Protein AF-A0A5B0QM26-F1 (afdb_monomer_lite)

Sequence (114 aa):
MVMLDEIPVKPKANRLPEDLVNMDATDLSKHIISWSIQLYHDQPKPLQVEAVTSLVEGKHTFVRAGTGFGKTRIAEMFIGLFDKKVVVLVLVPLDSLGDDQVRTYTAADWQDHR

Secondary structure (DSSP, 8-state):
-----------------HHHHTS-HHHHHHHHHHHHHHHHSSPPPHHHHHHHHHHHTT--------TTS-HHHHHHHHHHT-SS--------S-HHHHHHHHHHHHHHHSSS--

Structure (mmCIF, N/CA/C/O backbone):
data_AF-A0A5B0QM26-F1
#
_entry.id   AF-A0A5B0QM26-F1
#
loop_
_atom_site.group_PDB
_atom_site.id
_atom_site.type_symbol
_atom_site.label_atom_id
_atom_site.label_alt_id
_atom_site.label_comp_id
_atom_site.label_asym_id
_atom_site.label_entity_id
_atom_site.label_seq_id
_atom_site.pdbx_PDB_ins_code
_atom_site.Cartn_x
_atom_site.Cartn_y
_atom_site.Cartn_z
_atom_site.occupancy
_atom_site.B_iso_or_equiv
_atom_site.auth_seq_id
_atom_site.auth_comp_id
_atom_site.auth_asym_id
_atom_site.auth_atom_id
_atom_site.pdbx_PDB_model_num
ATOM 1 N N . MET A 1 1 ? -27.16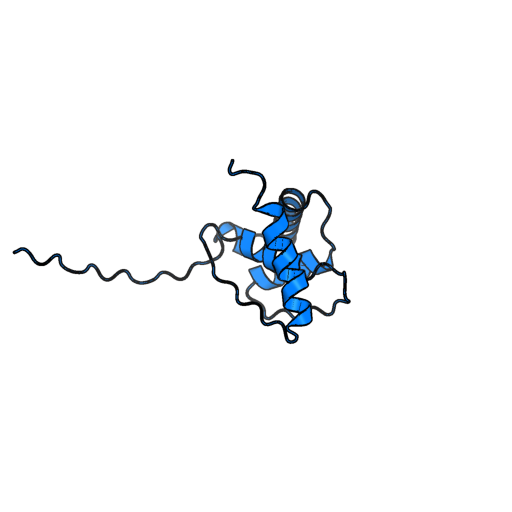8 -43.424 13.471 1.00 42.06 1 MET A N 1
ATOM 2 C CA . MET A 1 1 ? -26.638 -42.497 12.453 1.00 42.06 1 MET A CA 1
ATOM 3 C C . MET A 1 1 ? -27.037 -41.105 12.899 1.00 42.06 1 MET A C 1
ATOM 5 O O . MET A 1 1 ? -28.219 -40.799 12.873 1.00 42.06 1 MET A O 1
ATOM 9 N N . VAL A 1 2 ? -26.103 -40.359 13.486 1.00 42.91 2 VAL A N 1
ATOM 10 C CA . VAL A 1 2 ? -26.376 -39.022 14.029 1.00 42.91 2 VAL A CA 1
ATOM 11 C C . VAL A 1 2 ? -26.079 -38.032 12.912 1.00 42.91 2 VAL A C 1
ATOM 13 O O . VAL A 1 2 ? -24.966 -38.028 12.390 1.00 42.91 2 VAL A O 1
ATOM 16 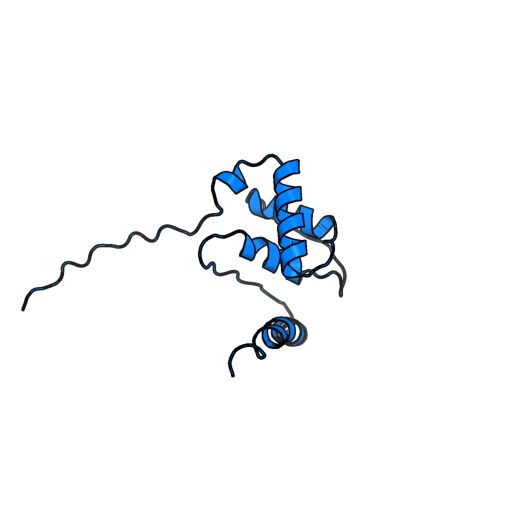N N . MET A 1 3 ? -27.089 -37.267 12.506 1.00 48.28 3 MET A N 1
ATOM 17 C CA . MET A 1 3 ? -26.907 -36.142 11.595 1.00 48.28 3 MET A CA 1
ATOM 18 C C . MET A 1 3 ? -26.152 -35.061 12.371 1.00 48.28 3 MET A C 1
ATOM 20 O O . MET A 1 3 ? -26.617 -34.628 13.422 1.00 48.28 3 MET A O 1
ATOM 24 N N . LEU A 1 4 ? -24.962 -34.686 11.904 1.00 54.81 4 LEU A N 1
ATOM 25 C CA . LEU A 1 4 ? -24.294 -33.486 12.393 1.00 54.81 4 LEU A CA 1
ATOM 26 C C . LEU A 1 4 ? -25.080 -32.299 11.839 1.00 54.81 4 LEU A C 1
ATOM 28 O O . LEU A 1 4 ? -25.134 -32.123 10.624 1.00 54.81 4 LEU A O 1
ATOM 32 N N . ASP A 1 5 ? -25.714 -31.532 12.721 1.00 58.66 5 ASP A N 1
ATOM 33 C CA . ASP A 1 5 ? -26.351 -30.275 12.347 1.00 58.66 5 ASP A CA 1
ATOM 34 C C . ASP A 1 5 ? -25.299 -29.362 11.701 1.00 58.66 5 ASP A C 1
ATOM 36 O O . ASP A 1 5 ? -24.280 -29.026 12.314 1.00 58.66 5 ASP A O 1
ATOM 40 N N . GLU A 1 6 ? -25.522 -28.986 10.441 1.00 59.28 6 GLU A N 1
ATOM 41 C CA . GLU A 1 6 ? -24.648 -28.051 9.743 1.00 59.28 6 GLU A CA 1
ATOM 42 C C . GLU A 1 6 ? -24.754 -26.678 10.407 1.00 59.28 6 GLU A C 1
ATOM 44 O O . GLU A 1 6 ? -25.756 -25.975 10.281 1.00 59.28 6 GLU A O 1
ATOM 49 N N . ILE A 1 7 ? -23.708 -26.286 11.133 1.00 61.84 7 ILE A N 1
ATOM 50 C CA . ILE A 1 7 ? -23.583 -24.934 11.670 1.00 61.84 7 ILE A CA 1
ATOM 51 C C . ILE A 1 7 ? -23.402 -23.997 10.468 1.00 61.84 7 ILE A C 1
ATOM 53 O O . ILE A 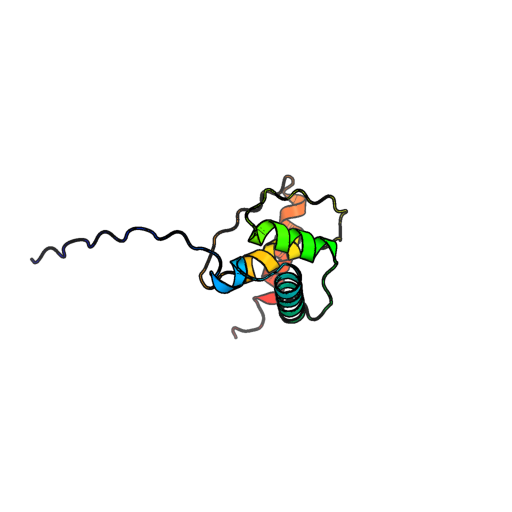1 7 ? -22.377 -24.090 9.786 1.00 61.84 7 ILE A O 1
ATOM 57 N N . PRO A 1 8 ? -24.339 -23.073 10.185 1.00 55.91 8 PRO A N 1
ATOM 58 C CA . PRO A 1 8 ? -24.188 -22.161 9.064 1.00 55.91 8 PRO A CA 1
ATOM 59 C C . PRO A 1 8 ? -23.030 -21.202 9.358 1.00 55.91 8 PRO A C 1
ATOM 61 O O . PRO A 1 8 ? -23.152 -20.259 10.145 1.00 55.91 8 PRO A O 1
ATOM 64 N N . VAL A 1 9 ? -21.885 -21.434 8.715 1.00 61.00 9 VAL A N 1
ATOM 65 C CA . VAL A 1 9 ? -20.753 -20.508 8.747 1.00 61.00 9 VAL A CA 1
ATOM 66 C C . VAL A 1 9 ? -21.149 -19.293 7.919 1.00 61.00 9 VAL A C 1
ATOM 68 O O . VAL A 1 9 ? -21.084 -19.318 6.694 1.00 61.00 9 VAL A O 1
ATOM 71 N N . LYS A 1 10 ? -21.585 -18.209 8.571 1.00 56.47 10 LYS A N 1
ATOM 72 C CA . LYS A 1 10 ? -21.755 -16.921 7.887 1.00 56.47 10 LYS A CA 1
ATOM 73 C C . LYS A 1 10 ? -20.377 -16.477 7.380 1.00 56.47 10 LYS A C 1
ATOM 75 O O . LYS A 1 10 ? -19.509 -16.212 8.217 1.00 56.47 10 LYS A O 1
ATOM 80 N N . PRO A 1 11 ? -20.141 -16.382 6.060 1.00 56.97 11 PRO A N 1
ATOM 81 C CA . PRO A 1 11 ? -18.848 -15.954 5.554 1.00 56.97 11 PRO A CA 1
ATOM 82 C C . PRO A 1 11 ? -18.627 -14.495 5.964 1.00 56.97 11 PRO A C 1
ATOM 84 O O . PRO A 1 11 ? -19.291 -13.580 5.477 1.00 56.97 11 PRO A O 1
ATOM 87 N N . LYS A 1 12 ? -17.711 -14.267 6.907 1.00 62.12 12 LYS A N 1
ATOM 88 C CA . LYS A 1 12 ? -17.242 -12.922 7.238 1.00 62.12 12 LYS A CA 1
ATOM 89 C C . LYS A 1 12 ? -16.249 -12.529 6.150 1.00 62.12 12 LYS A C 1
ATOM 91 O O . LYS A 1 12 ? -15.180 -13.129 6.065 1.00 62.12 12 LYS A O 1
ATOM 96 N N . ALA A 1 13 ? -16.618 -11.559 5.312 1.00 68.75 13 ALA A N 1
ATOM 97 C CA . ALA A 1 13 ? -15.709 -11.000 4.317 1.00 68.75 13 ALA A CA 1
ATOM 98 C C . ALA A 1 13 ? -14.404 -10.582 5.004 1.00 68.75 13 ALA A C 1
ATOM 100 O O . ALA A 1 13 ? -14.443 -9.957 6.072 1.00 68.75 13 ALA A O 1
ATOM 101 N N . ASN A 1 14 ? -13.266 -10.961 4.421 1.00 79.12 14 ASN A N 1
ATOM 102 C CA . ASN A 1 14 ? -11.991 -10.517 4.953 1.00 79.12 14 ASN A CA 1
ATOM 103 C C . ASN A 1 14 ? -11.895 -8.995 4.804 1.00 79.12 14 ASN A C 1
ATOM 105 O O . ASN A 1 14 ? -12.328 -8.438 3.795 1.00 79.12 14 ASN A O 1
ATOM 109 N N . ARG A 1 15 ? -11.383 -8.330 5.833 1.00 86.44 15 ARG A N 1
ATOM 110 C CA . ARG A 1 15 ? -11.241 -6.874 5.888 1.00 86.44 15 ARG A CA 1
ATOM 111 C C . ARG A 1 15 ? -9.813 -6.553 6.285 1.00 86.44 15 ARG A C 1
ATOM 113 O O . ARG A 1 15 ? -9.159 -7.382 6.914 1.00 86.44 15 ARG A O 1
ATOM 120 N N . LEU A 1 16 ? -9.362 -5.362 5.913 1.00 91.44 16 LEU A N 1
ATOM 121 C CA . LEU A 1 16 ? -8.124 -4.824 6.457 1.00 91.44 16 LEU A CA 1
ATOM 122 C C . LEU A 1 16 ? -8.245 -4.701 7.987 1.00 91.44 16 LEU A C 1
ATOM 124 O O . LEU A 1 16 ? -9.365 -4.501 8.481 1.00 91.44 16 LEU A O 1
ATOM 128 N N . PRO A 1 17 ? -7.132 -4.831 8.728 1.00 91.12 17 PRO A N 1
ATOM 129 C CA . PRO A 1 17 ? -7.120 -4.622 10.171 1.00 91.12 17 PRO A CA 1
ATOM 130 C C . PRO A 1 17 ? -7.704 -3.250 10.529 1.00 91.12 17 PRO A C 1
ATOM 132 O O . PRO A 1 17 ? -7.383 -2.253 9.884 1.00 91.12 17 PRO A O 1
ATOM 135 N N . GLU A 1 18 ? -8.560 -3.184 11.552 1.00 89.88 18 GLU A N 1
ATOM 136 C CA . GLU A 1 18 ? -9.201 -1.922 11.960 1.00 89.88 18 GLU A CA 1
ATOM 137 C C . GLU A 1 18 ? -8.158 -0.870 12.355 1.00 89.88 18 GLU A C 1
ATOM 139 O O . GLU A 1 18 ? -8.282 0.292 11.973 1.00 89.88 18 GLU A O 1
ATOM 144 N N . ASP A 1 19 ? -7.086 -1.294 13.026 1.00 90.94 19 ASP A N 1
ATOM 145 C CA . ASP A 1 19 ? -5.979 -0.421 13.419 1.00 90.94 19 ASP A CA 1
ATOM 146 C C . ASP A 1 19 ? -5.303 0.225 12.207 1.00 90.94 19 ASP A C 1
ATOM 148 O O . ASP A 1 19 ? -4.951 1.395 12.271 1.00 90.94 19 ASP A O 1
ATOM 152 N N . LEU A 1 20 ? -5.177 -0.500 11.088 1.00 91.69 20 LEU A N 1
ATOM 153 C CA . LEU A 1 20 ? -4.587 0.005 9.846 1.00 91.69 20 LEU A CA 1
ATOM 154 C C . LEU A 1 20 ? -5.497 1.041 9.172 1.00 91.69 20 LEU A C 1
ATOM 156 O O . LEU A 1 20 ? -5.026 2.080 8.718 1.00 91.69 20 LEU A O 1
ATOM 160 N N . VAL A 1 21 ? -6.804 0.769 9.113 1.00 90.88 21 VAL A N 1
ATOM 161 C CA . VAL A 1 21 ? -7.789 1.665 8.479 1.00 90.88 21 VAL A CA 1
ATOM 162 C C . VAL A 1 21 ? -7.956 2.969 9.266 1.00 90.88 21 VAL A C 1
ATOM 164 O O . VAL A 1 21 ? -8.264 4.004 8.681 1.00 90.88 21 VAL A O 1
ATOM 167 N N . ASN A 1 22 ? -7.738 2.930 10.582 1.00 92.50 22 ASN A N 1
ATOM 168 C CA . ASN A 1 22 ? -7.875 4.083 11.470 1.00 92.50 22 ASN A CA 1
ATOM 169 C C . ASN A 1 22 ? -6.579 4.902 11.642 1.00 92.50 22 ASN A C 1
ATOM 171 O O . ASN A 1 22 ? -6.601 5.907 12.355 1.00 92.50 22 ASN A O 1
ATOM 175 N N . MET A 1 23 ? -5.462 4.499 11.021 1.00 93.88 23 MET A N 1
ATOM 176 C CA . MET A 1 23 ? -4.226 5.293 11.023 1.00 93.88 23 MET A CA 1
ATOM 177 C C . MET A 1 23 ? -4.432 6.623 10.297 1.00 93.88 23 MET A C 1
ATOM 179 O O . MET A 1 23 ? -5.139 6.699 9.290 1.00 93.88 23 MET A O 1
ATOM 183 N N . ASP A 1 24 ? -3.757 7.676 10.758 1.00 94.62 24 ASP A N 1
ATOM 184 C CA . ASP A 1 24 ? -3.648 8.884 9.951 1.00 94.62 24 ASP A CA 1
ATOM 185 C C . ASP A 1 24 ? -2.780 8.623 8.709 1.00 94.62 24 ASP A C 1
ATOM 187 O O . ASP A 1 24 ? -1.966 7.697 8.657 1.00 94.62 24 ASP A O 1
ATOM 191 N N . ALA A 1 25 ? -2.933 9.472 7.693 1.00 90.50 25 ALA A N 1
ATOM 192 C CA . ALA A 1 25 ? -2.267 9.292 6.406 1.00 90.50 25 ALA A CA 1
ATOM 193 C C . ALA A 1 25 ? -0.732 9.202 6.513 1.00 90.50 25 ALA A C 1
ATOM 195 O O . ALA A 1 25 ? -0.098 8.515 5.704 1.00 90.50 25 ALA A O 1
ATOM 196 N N . THR A 1 26 ? -0.124 9.875 7.495 1.00 94.62 26 THR A N 1
ATOM 197 C CA . THR A 1 26 ? 1.329 9.876 7.696 1.00 94.62 26 THR A CA 1
ATOM 198 C C . THR A 1 26 ? 1.794 8.528 8.218 1.00 94.62 26 THR A C 1
ATOM 200 O O . THR A 1 26 ? 2.729 7.943 7.667 1.00 94.62 26 THR A O 1
ATOM 203 N N . ASP A 1 27 ? 1.144 8.024 9.263 1.00 96.19 27 ASP A N 1
ATOM 204 C CA . ASP A 1 27 ? 1.519 6.760 9.887 1.00 96.19 27 ASP A CA 1
ATOM 205 C C . ASP A 1 27 ? 1.160 5.563 9.004 1.00 96.19 27 ASP A C 1
ATOM 207 O O . ASP A 1 27 ? 1.979 4.652 8.861 1.00 96.19 27 ASP A O 1
ATOM 211 N N . LEU A 1 28 ? 0.039 5.629 8.280 1.00 95.81 28 LEU A N 1
ATOM 212 C CA . LEU A 1 28 ? -0.303 4.648 7.252 1.00 95.81 28 LEU A CA 1
ATOM 213 C C . LEU A 1 28 ? 0.767 4.591 6.151 1.00 95.81 28 LEU A C 1
ATOM 215 O O . LEU A 1 28 ? 1.243 3.513 5.793 1.00 95.81 28 LEU A O 1
ATOM 219 N N . SER A 1 29 ? 1.212 5.747 5.651 1.00 96.12 29 SER A N 1
ATOM 220 C CA . SER A 1 29 ? 2.260 5.799 4.623 1.00 96.12 29 SER A CA 1
ATOM 221 C C . SER A 1 29 ? 3.583 5.219 5.130 1.00 96.12 29 SER A C 1
ATOM 223 O O . SER A 1 29 ? 4.232 4.459 4.411 1.00 96.12 29 SER A O 1
ATOM 225 N N . LYS A 1 30 ? 3.981 5.516 6.376 1.00 96.81 30 LYS A N 1
ATOM 226 C CA . LYS A 1 30 ? 5.178 4.916 6.995 1.00 96.81 30 LYS A CA 1
ATOM 227 C C . LYS A 1 30 ? 5.049 3.402 7.123 1.00 96.81 30 LYS A C 1
ATOM 229 O O . LYS A 1 30 ? 6.014 2.695 6.840 1.00 96.81 30 LYS A O 1
ATOM 234 N N . HIS A 1 31 ? 3.879 2.912 7.530 1.00 96.06 31 HIS A N 1
ATOM 235 C CA . HIS A 1 31 ? 3.614 1.483 7.654 1.00 96.06 31 HIS A CA 1
ATOM 236 C C . HIS A 1 31 ? 3.757 0.778 6.298 1.00 96.06 31 HIS A C 1
ATOM 238 O O . HIS A 1 31 ? 4.515 -0.185 6.184 1.00 96.06 31 HIS A O 1
ATOM 244 N N . ILE A 1 32 ? 3.131 1.319 5.247 1.00 96.44 32 ILE A N 1
ATOM 245 C CA . ILE A 1 32 ? 3.237 0.803 3.873 1.00 96.44 32 ILE A CA 1
ATOM 246 C C . ILE A 1 32 ? 4.691 0.823 3.380 1.00 96.44 32 ILE A C 1
ATOM 248 O O . ILE A 1 32 ? 5.154 -0.154 2.793 1.00 96.44 32 ILE A O 1
ATOM 252 N N . ILE A 1 33 ? 5.434 1.908 3.632 1.00 97.19 33 ILE A N 1
ATOM 253 C CA . ILE A 1 33 ? 6.853 2.008 3.260 1.00 97.19 33 ILE A CA 1
ATOM 254 C C . ILE A 1 33 ? 7.677 0.936 3.973 1.00 97.19 33 ILE A C 1
ATOM 256 O O . ILE A 1 33 ? 8.447 0.230 3.324 1.00 97.19 33 ILE A O 1
ATOM 260 N N . SER A 1 34 ? 7.505 0.787 5.290 1.00 95.69 34 SER A N 1
ATOM 261 C CA . SER A 1 34 ? 8.230 -0.221 6.066 1.00 95.69 34 SER A CA 1
ATOM 262 C C . SER A 1 34 ? 7.937 -1.628 5.555 1.00 95.69 34 SER A C 1
ATOM 264 O O . SER A 1 34 ? 8.857 -2.433 5.431 1.00 95.69 34 SER A O 1
ATOM 266 N N . TRP A 1 35 ? 6.677 -1.913 5.232 1.00 92.12 35 TRP A N 1
ATOM 267 C CA . TRP A 1 35 ? 6.266 -3.191 4.666 1.00 92.12 35 TRP A CA 1
ATOM 268 C C . TRP A 1 35 ? 6.897 -3.436 3.289 1.00 92.12 35 TRP A C 1
ATOM 270 O O . TRP A 1 35 ? 7.483 -4.488 3.045 1.00 92.12 35 TRP A O 1
ATOM 280 N N . SER A 1 36 ? 6.882 -2.433 2.406 1.00 94.56 36 SER A N 1
ATOM 281 C CA . SER A 1 36 ? 7.538 -2.517 1.096 1.00 94.56 36 SER A CA 1
ATOM 282 C C . SER A 1 36 ? 9.034 -2.809 1.206 1.00 94.56 36 SER A C 1
ATOM 284 O O . SER A 1 36 ? 9.559 -3.618 0.444 1.00 94.56 36 SER A O 1
ATOM 286 N N . ILE A 1 37 ? 9.732 -2.151 2.135 1.00 96.00 37 ILE A N 1
ATOM 287 C CA . ILE A 1 37 ? 11.170 -2.358 2.344 1.00 96.00 37 ILE A CA 1
ATOM 288 C C . ILE A 1 37 ? 11.441 -3.784 2.833 1.00 96.00 37 ILE A C 1
ATOM 290 O O . ILE A 1 37 ? 12.433 -4.387 2.432 1.00 96.00 37 ILE A O 1
ATOM 294 N N . GLN A 1 38 ? 10.568 -4.346 3.671 1.00 92.44 38 GLN A N 1
ATOM 295 C CA . GLN A 1 38 ? 10.697 -5.738 4.108 1.00 92.44 38 GLN A CA 1
ATOM 296 C C . GLN A 1 38 ? 10.529 -6.719 2.942 1.00 92.44 38 GLN A C 1
ATOM 298 O O . GLN A 1 38 ? 11.283 -7.684 2.866 1.00 92.44 38 GLN A O 1
ATOM 303 N N . LEU A 1 39 ? 9.592 -6.451 2.026 1.00 87.88 39 LEU A N 1
ATOM 304 C CA . LEU A 1 39 ? 9.313 -7.321 0.880 1.00 87.88 39 LEU A CA 1
ATOM 305 C C . LEU A 1 39 ? 10.369 -7.250 -0.231 1.00 87.88 39 LEU A C 1
ATOM 307 O O . LEU A 1 39 ? 10.710 -8.276 -0.810 1.00 87.88 39 LEU A O 1
ATOM 311 N N . TYR A 1 40 ? 10.861 -6.054 -0.567 1.00 90.81 40 TYR A N 1
ATOM 312 C CA . TYR A 1 40 ? 11.711 -5.851 -1.753 1.00 90.81 40 TYR A CA 1
ATOM 313 C C . TYR A 1 40 ? 13.133 -5.390 -1.443 1.00 90.81 40 TYR A C 1
ATOM 315 O O . TYR A 1 40 ? 13.942 -5.264 -2.362 1.00 90.81 40 TYR A O 1
ATOM 323 N N . HIS A 1 41 ? 13.444 -5.120 -0.172 1.00 92.69 41 HIS A N 1
ATOM 324 C CA . HIS A 1 41 ? 14.744 -4.618 0.282 1.00 92.69 41 HIS A CA 1
ATOM 325 C C . HIS A 1 41 ? 15.184 -3.301 -0.386 1.00 92.69 41 HIS A C 1
ATOM 327 O O . HIS A 1 41 ? 16.367 -2.957 -0.385 1.00 92.69 41 HIS A O 1
ATOM 333 N N . ASP A 1 42 ? 14.235 -2.536 -0.931 1.00 94.00 42 ASP A N 1
ATOM 334 C CA . ASP A 1 42 ? 14.445 -1.229 -1.545 1.00 94.00 42 ASP A CA 1
ATOM 335 C C . ASP A 1 42 ? 13.334 -0.236 -1.161 1.00 94.00 42 ASP A C 1
ATOM 337 O O . ASP A 1 42 ? 12.336 -0.578 -0.523 1.00 94.00 42 ASP A O 1
ATOM 341 N N . GLN A 1 43 ? 13.539 1.038 -1.506 1.00 96.12 43 GLN A N 1
ATOM 342 C CA . GLN A 1 43 ? 12.562 2.091 -1.236 1.00 96.12 43 GLN A CA 1
ATOM 343 C C . GLN A 1 43 ? 11.437 2.065 -2.282 1.00 96.12 43 GLN A C 1
ATOM 345 O O . GLN A 1 43 ? 11.730 2.093 -3.485 1.00 96.12 43 GLN A O 1
ATOM 350 N N . PRO A 1 44 ? 10.156 2.084 -1.869 1.00 96.75 44 PRO A N 1
ATOM 351 C CA . PRO A 1 44 ? 9.056 2.219 -2.810 1.00 96.75 44 PRO A CA 1
ATOM 352 C C . PRO A 1 44 ? 9.047 3.605 -3.449 1.00 96.75 44 PRO A C 1
ATOM 354 O O . PRO A 1 44 ? 9.492 4.605 -2.881 1.00 96.75 44 PRO A O 1
ATOM 357 N N . LYS A 1 45 ? 8.458 3.690 -4.640 1.00 97.31 45 LYS A N 1
ATOM 358 C CA . LYS A 1 45 ? 8.209 4.978 -5.288 1.00 97.31 45 LYS A CA 1
ATOM 359 C C . LYS A 1 45 ? 7.033 5.679 -4.597 1.00 97.31 45 LYS A C 1
ATOM 361 O O . LYS A 1 45 ? 6.045 5.007 -4.297 1.00 97.31 45 LYS A O 1
ATOM 366 N N . PRO A 1 46 ? 7.051 7.018 -4.457 1.00 97.00 46 PRO A N 1
ATOM 367 C CA . PRO A 1 46 ? 5.974 7.758 -3.790 1.00 97.00 46 PRO A CA 1
ATOM 368 C C . PRO A 1 46 ? 4.574 7.451 -4.336 1.00 97.00 46 PRO A C 1
ATOM 370 O O . PRO A 1 46 ? 3.663 7.174 -3.566 1.00 97.00 46 PRO A O 1
ATOM 373 N N . LEU A 1 47 ? 4.420 7.384 -5.663 1.00 97.25 47 LEU A N 1
ATOM 374 C CA . LEU A 1 47 ? 3.133 7.078 -6.301 1.00 97.25 47 LEU A CA 1
ATOM 375 C C . LEU A 1 47 ? 2.648 5.640 -6.028 1.00 97.25 47 LEU A C 1
ATOM 377 O O . LEU A 1 47 ? 1.449 5.384 -6.071 1.00 97.25 47 LEU A O 1
ATOM 381 N N . GLN A 1 48 ? 3.547 4.689 -5.745 1.00 97.31 48 GLN A N 1
ATOM 382 C CA . GLN A 1 48 ? 3.115 3.353 -5.327 1.00 97.31 48 GLN A CA 1
ATOM 383 C C . GLN A 1 48 ? 2.529 3.395 -3.910 1.00 97.31 48 GLN A C 1
ATOM 385 O O . GLN A 1 48 ? 1.492 2.784 -3.679 1.00 97.31 48 GLN A O 1
ATOM 390 N N . VAL A 1 49 ? 3.155 4.145 -2.995 1.00 97.62 49 VAL A N 1
ATOM 391 C CA . VAL A 1 49 ? 2.657 4.339 -1.622 1.00 97.62 49 VAL A CA 1
ATOM 392 C C . VAL A 1 49 ? 1.312 5.061 -1.646 1.00 97.62 49 VAL A C 1
ATOM 394 O O . VAL A 1 49 ? 0.358 4.575 -1.057 1.00 97.62 49 VAL A O 1
ATOM 397 N N . GLU A 1 50 ? 1.202 6.156 -2.404 1.00 97.25 50 GLU A N 1
ATOM 398 C CA . GLU A 1 50 ? -0.045 6.914 -2.568 1.00 97.25 50 GLU A CA 1
ATOM 399 C C . GLU A 1 50 ? -1.190 6.034 -3.090 1.00 97.25 50 GLU A C 1
ATOM 401 O O . GLU A 1 50 ? -2.308 6.084 -2.573 1.00 97.25 50 GLU A O 1
ATOM 406 N N . ALA A 1 51 ? -0.905 5.180 -4.078 1.00 97.12 51 ALA A N 1
ATOM 407 C CA . ALA A 1 51 ? -1.892 4.252 -4.610 1.00 97.12 51 ALA A CA 1
ATOM 408 C C . ALA A 1 51 ? -2.368 3.247 -3.550 1.00 97.12 51 ALA A C 1
ATOM 410 O O . ALA A 1 51 ? -3.570 3.032 -3.424 1.00 97.12 51 ALA A O 1
ATOM 411 N N . VAL A 1 52 ? -1.455 2.657 -2.770 1.00 96.25 52 VAL A N 1
ATOM 412 C CA . VAL A 1 52 ? -1.817 1.711 -1.699 1.00 96.25 52 VAL A CA 1
ATOM 413 C C . VAL A 1 52 ? -2.599 2.413 -0.588 1.00 96.25 52 VAL A C 1
ATOM 415 O O . VAL A 1 52 ? -3.627 1.891 -0.168 1.00 96.25 52 VAL A O 1
ATOM 418 N N . THR A 1 53 ? -2.186 3.611 -0.165 1.00 96.69 53 THR A N 1
ATOM 419 C CA . THR A 1 53 ? -2.919 4.425 0.819 1.00 96.69 53 THR A CA 1
ATOM 420 C C . THR A 1 53 ? -4.356 4.670 0.358 1.00 96.69 53 THR A C 1
ATOM 422 O O . THR A 1 53 ? -5.298 4.396 1.096 1.00 96.69 53 THR A O 1
ATOM 425 N N . SER A 1 54 ? -4.545 5.080 -0.901 1.00 95.81 54 SER A N 1
ATOM 426 C CA . SER A 1 54 ? -5.876 5.284 -1.480 1.00 95.81 54 SER A CA 1
ATOM 427 C C . SER A 1 54 ? -6.728 4.006 -1.493 1.00 95.81 54 SER A C 1
ATOM 429 O O . SER A 1 54 ? -7.946 4.091 -1.328 1.00 95.81 54 SER A O 1
ATOM 431 N N . LEU A 1 55 ? -6.117 2.836 -1.707 1.00 94.94 55 LEU A N 1
ATOM 432 C CA . LEU A 1 55 ? -6.815 1.547 -1.679 1.00 94.94 55 LEU A CA 1
ATOM 433 C C . LEU A 1 55 ? -7.208 1.138 -0.251 1.00 94.94 55 LEU A C 1
ATOM 435 O O . LEU A 1 55 ? -8.305 0.616 -0.057 1.00 94.94 55 LEU A O 1
ATOM 439 N N . VAL A 1 56 ? -6.358 1.405 0.748 1.00 94.56 56 VAL A N 1
ATOM 440 C CA . VAL A 1 56 ? -6.658 1.161 2.174 1.00 94.56 56 VAL A CA 1
ATOM 441 C C . VAL A 1 56 ? -7.852 1.996 2.639 1.00 94.56 56 VAL A C 1
ATOM 443 O O . VAL A 1 56 ? -8.715 1.492 3.352 1.00 94.56 56 VAL A O 1
ATOM 446 N N . GLU A 1 57 ? -7.965 3.233 2.155 1.00 92.38 57 GLU A N 1
ATOM 447 C CA . GLU A 1 57 ? -9.122 4.106 2.392 1.00 92.38 57 GLU A CA 1
ATOM 448 C C . GLU A 1 57 ? -10.397 3.657 1.644 1.00 92.38 57 GLU A C 1
ATOM 450 O O . GLU A 1 57 ? -11.440 4.304 1.744 1.00 92.38 57 GLU A O 1
ATOM 455 N N . GLY A 1 58 ? -10.334 2.576 0.857 1.00 91.31 58 GLY A N 1
ATOM 456 C CA . GLY A 1 58 ? -11.470 2.034 0.111 1.00 91.31 58 GLY A CA 1
ATOM 457 C C . GLY A 1 58 ? -11.870 2.853 -1.119 1.00 91.31 58 GLY A C 1
ATOM 458 O O . GLY A 1 58 ? -12.997 2.720 -1.601 1.00 91.31 58 GLY A O 1
ATOM 459 N N . LYS A 1 59 ? -10.984 3.715 -1.637 1.00 93.75 59 LYS A N 1
ATOM 460 C CA . LY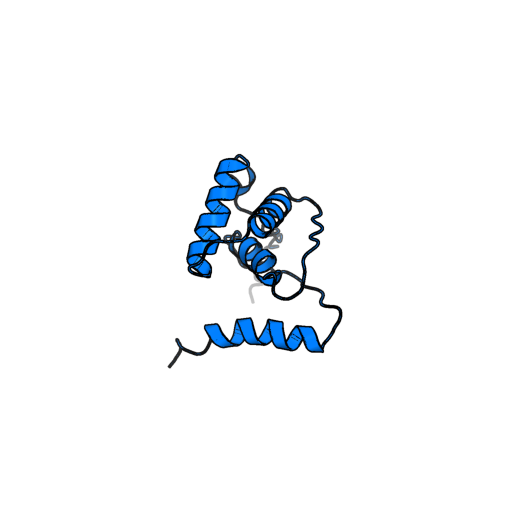S A 1 59 ? -11.264 4.556 -2.810 1.00 93.75 59 LYS A CA 1
ATOM 461 C C . LYS A 1 59 ? -11.043 3.785 -4.113 1.00 93.75 59 LYS A C 1
ATOM 463 O O . LYS A 1 59 ? -10.205 2.891 -4.208 1.00 93.75 59 LYS A O 1
ATOM 468 N N . HIS A 1 60 ? -11.756 4.189 -5.164 1.00 95.19 60 HIS A N 1
ATOM 469 C CA . HIS A 1 60 ? -11.424 3.778 -6.527 1.00 95.19 60 HIS A CA 1
ATOM 470 C C . HIS A 1 60 ? -10.164 4.517 -6.993 1.00 95.19 60 HIS A C 1
ATOM 472 O O . HIS A 1 60 ? -10.179 5.738 -7.152 1.00 95.19 60 HIS A O 1
ATOM 478 N N . THR A 1 61 ? -9.080 3.779 -7.222 1.00 94.19 61 THR A N 1
ATOM 479 C CA . THR A 1 61 ? -7.760 4.349 -7.523 1.00 94.19 61 THR A CA 1
ATOM 480 C C . THR A 1 61 ? -7.380 4.119 -8.983 1.00 94.19 61 THR A C 1
ATOM 482 O O . THR A 1 61 ? -7.309 2.982 -9.446 1.00 94.19 61 THR A O 1
ATOM 485 N N . PHE A 1 62 ? -7.073 5.198 -9.708 1.00 94.25 62 PHE A N 1
ATOM 486 C CA . PHE A 1 62 ? -6.517 5.142 -11.062 1.00 94.25 62 PHE A CA 1
ATOM 487 C C . PHE A 1 62 ? -5.058 5.599 -11.034 1.00 94.25 62 PHE A C 1
ATOM 489 O O . PHE A 1 62 ? -4.768 6.730 -10.654 1.00 94.25 62 PHE A O 1
ATOM 496 N N . VAL A 1 63 ? -4.135 4.739 -11.469 1.00 92.62 63 VAL A N 1
ATOM 497 C CA . VAL A 1 63 ? -2.697 5.045 -11.497 1.00 92.62 63 VAL A CA 1
ATOM 498 C C . VAL A 1 63 ? -2.219 5.152 -12.940 1.00 92.62 63 VAL A C 1
ATOM 500 O O . VAL A 1 63 ? -2.255 4.179 -13.694 1.00 92.62 63 VAL A O 1
ATOM 503 N N . ARG A 1 64 ? -1.710 6.325 -13.328 1.00 94.12 64 ARG A N 1
ATOM 504 C CA . ARG A 1 64 ? -1.045 6.519 -14.623 1.00 94.12 64 ARG A CA 1
ATOM 505 C C . ARG A 1 64 ? 0.458 6.307 -14.467 1.00 94.12 64 ARG A C 1
ATOM 507 O O . ARG A 1 64 ? 1.158 7.173 -13.954 1.00 94.12 64 ARG A O 1
ATOM 514 N N . ALA A 1 65 ? 0.962 5.176 -14.954 1.00 91.75 65 ALA A N 1
ATOM 515 C CA . ALA A 1 65 ? 2.379 4.837 -14.867 1.00 91.75 65 ALA A CA 1
ATOM 516 C C . ALA A 1 65 ? 2.883 4.075 -16.102 1.00 91.75 65 ALA A C 1
ATOM 518 O O . ALA A 1 65 ? 2.187 3.219 -16.653 1.00 91.75 65 ALA A O 1
ATOM 519 N N . GLY A 1 66 ? 4.126 4.359 -16.503 1.00 89.69 66 GLY A N 1
ATOM 520 C CA . GLY A 1 66 ? 4.791 3.708 -17.635 1.00 89.69 66 GLY A CA 1
ATOM 521 C C . GLY A 1 66 ? 5.103 2.220 -17.416 1.00 89.69 66 GLY A C 1
ATOM 522 O O . GLY A 1 66 ? 4.851 1.634 -16.352 1.00 89.69 66 GLY A O 1
ATOM 523 N N . THR A 1 67 ? 5.657 1.579 -18.443 1.00 85.88 67 THR A N 1
ATOM 524 C CA . THR A 1 67 ? 6.279 0.248 -18.332 1.00 85.88 67 THR A CA 1
ATOM 525 C C . THR A 1 67 ? 7.504 0.311 -17.411 1.00 85.88 67 THR A C 1
ATOM 527 O O . THR A 1 67 ? 8.062 1.381 -17.181 1.00 85.88 67 THR A O 1
ATOM 530 N N . GLY A 1 68 ? 7.859 -0.806 -16.766 1.00 86.19 68 GLY A N 1
ATOM 531 C CA . GLY A 1 68 ? 8.970 -0.847 -15.798 1.00 86.19 68 GLY A CA 1
ATOM 532 C C . GLY A 1 68 ? 8.747 -0.052 -14.501 1.00 86.19 68 GLY A C 1
ATOM 533 O O . GLY A 1 68 ? 9.607 -0.033 -13.626 1.00 86.19 68 GLY A O 1
ATOM 534 N N . PHE A 1 69 ? 7.586 0.591 -14.319 1.00 90.62 69 PHE A N 1
ATOM 535 C CA . PHE A 1 69 ? 7.321 1.371 -13.109 1.00 90.62 69 PHE A CA 1
ATOM 536 C C . PHE A 1 69 ? 7.267 0.513 -11.834 1.00 90.62 69 PHE A C 1
ATOM 538 O O . PHE A 1 69 ? 7.549 1.034 -10.758 1.00 90.62 69 PHE A O 1
ATOM 545 N N . GLY A 1 70 ? 6.947 -0.779 -11.953 1.00 90.62 70 GLY A N 1
ATOM 546 C CA . GLY A 1 70 ? 6.686 -1.658 -10.811 1.00 90.62 70 GLY A CA 1
ATOM 547 C C . GLY A 1 70 ? 5.225 -1.611 -10.362 1.00 90.62 70 GLY A C 1
ATOM 548 O O . GLY A 1 70 ? 4.948 -1.611 -9.169 1.00 90.62 70 GLY A O 1
ATOM 549 N N . LYS A 1 71 ? 4.273 -1.537 -11.305 1.00 89.69 71 LYS A N 1
ATOM 550 C CA . LYS A 1 71 ? 2.828 -1.520 -10.998 1.00 89.69 71 LYS A CA 1
ATOM 551 C C . LYS A 1 71 ? 2.387 -2.751 -10.196 1.00 89.69 71 LYS A C 1
ATOM 553 O O . LYS A 1 71 ? 1.562 -2.605 -9.306 1.00 89.69 71 LYS A O 1
ATOM 558 N N . THR A 1 72 ? 2.981 -3.919 -10.457 1.00 88.56 72 THR A N 1
ATOM 559 C CA . THR A 1 72 ? 2.727 -5.158 -9.699 1.00 88.56 72 THR A CA 1
ATOM 560 C C . THR A 1 72 ? 2.947 -4.965 -8.197 1.00 88.56 72 THR A C 1
ATOM 562 O O . THR A 1 72 ? 2.102 -5.382 -7.411 1.00 88.56 72 THR A O 1
ATOM 565 N N . ARG A 1 73 ? 3.983 -4.208 -7.798 1.00 91.94 73 ARG A N 1
ATOM 566 C CA . ARG A 1 73 ? 4.266 -3.943 -6.381 1.00 91.94 73 ARG A CA 1
ATOM 567 C C . ARG A 1 73 ? 3.123 -3.225 -5.660 1.00 91.94 73 ARG A C 1
ATOM 569 O O . ARG A 1 73 ? 2.980 -3.390 -4.460 1.00 91.94 73 ARG A O 1
ATOM 576 N N . ILE A 1 74 ? 2.292 -2.445 -6.363 1.00 93.25 74 ILE A N 1
ATOM 577 C CA . ILE A 1 74 ? 1.115 -1.792 -5.758 1.00 93.25 74 ILE A CA 1
ATOM 578 C C . ILE A 1 74 ? 0.122 -2.854 -5.274 1.00 93.25 74 ILE A C 1
ATOM 580 O O . ILE A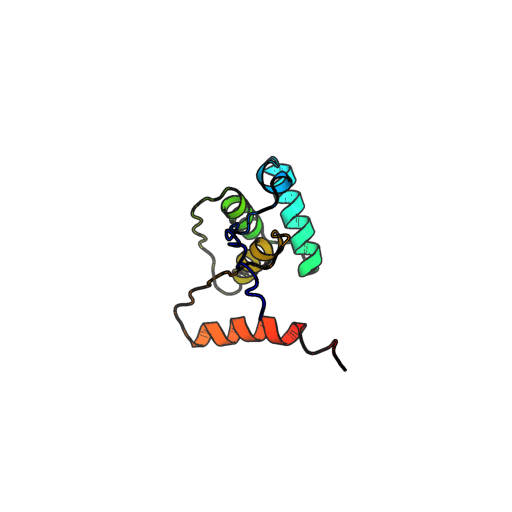 1 74 ? -0.357 -2.781 -4.145 1.00 93.25 74 ILE A O 1
ATOM 584 N N . ALA A 1 75 ? -0.156 -3.856 -6.111 1.00 90.00 75 ALA A N 1
ATOM 585 C CA . ALA A 1 75 ? -1.055 -4.948 -5.754 1.00 90.00 75 ALA A CA 1
ATOM 586 C C . ALA A 1 75 ? -0.460 -5.816 -4.638 1.00 90.00 75 ALA A C 1
ATOM 588 O O . ALA A 1 75 ? -1.148 -6.121 -3.672 1.00 90.00 75 ALA A O 1
ATOM 589 N N . GLU A 1 76 ? 0.821 -6.164 -4.740 1.00 91.44 76 GLU A N 1
ATOM 590 C CA . GLU A 1 76 ? 1.520 -7.005 -3.760 1.00 91.44 76 GLU A CA 1
ATOM 591 C C . GLU A 1 76 ? 1.606 -6.342 -2.380 1.00 91.44 76 GLU A C 1
ATOM 593 O O . GLU A 1 76 ? 1.278 -6.976 -1.377 1.00 91.44 76 GLU A O 1
ATOM 598 N N . MET A 1 77 ? 1.948 -5.048 -2.322 1.00 93.25 77 MET A N 1
ATOM 599 C CA . MET A 1 77 ? 1.911 -4.283 -1.075 1.00 93.25 77 MET A CA 1
ATOM 600 C C . MET A 1 77 ? 0.511 -4.282 -0.468 1.00 93.25 77 MET A C 1
ATOM 602 O O . MET A 1 77 ? 0.383 -4.564 0.715 1.00 93.25 77 MET A O 1
ATOM 606 N N . PHE A 1 78 ? -0.531 -4.015 -1.263 1.00 93.38 78 PHE A N 1
ATOM 607 C CA . PHE A 1 78 ? -1.908 -3.972 -0.770 1.00 93.38 78 PHE A CA 1
ATOM 608 C C . PHE A 1 78 ? -2.401 -5.335 -0.257 1.00 93.38 78 PHE A C 1
ATOM 610 O O . PHE A 1 78 ? -3.015 -5.405 0.804 1.00 93.38 78 PHE A O 1
ATOM 617 N N . ILE A 1 79 ? -2.098 -6.426 -0.970 1.00 91.06 79 ILE A N 1
ATOM 618 C CA . ILE A 1 79 ? -2.419 -7.802 -0.548 1.00 91.06 79 ILE A CA 1
ATOM 619 C C . ILE A 1 79 ? -1.736 -8.141 0.777 1.00 91.06 79 ILE A C 1
ATOM 621 O O . ILE A 1 79 ? -2.347 -8.772 1.637 1.00 91.06 79 ILE A O 1
ATOM 625 N N . GLY A 1 80 ? -0.485 -7.709 0.950 1.00 89.88 80 GLY A N 1
ATOM 626 C CA . GLY A 1 80 ? 0.289 -7.971 2.159 1.00 89.88 80 GLY A CA 1
ATOM 627 C C . GLY A 1 80 ? -0.252 -7.303 3.428 1.00 89.88 80 GLY A C 1
ATOM 628 O O . GLY A 1 80 ? 0.143 -7.704 4.514 1.00 89.88 80 GLY A O 1
ATOM 629 N N . LEU A 1 81 ? -1.177 -6.340 3.320 1.00 92.31 81 LEU A N 1
ATOM 630 C CA . LEU A 1 81 ? -1.782 -5.662 4.478 1.00 92.31 81 LEU A CA 1
ATOM 631 C C . LEU A 1 81 ? -2.927 -6.452 5.136 1.00 92.31 81 LEU A C 1
ATOM 633 O O . LEU A 1 81 ? -3.495 -5.996 6.127 1.00 92.31 81 LEU A O 1
ATOM 637 N N . PHE A 1 82 ? -3.318 -7.604 4.588 1.00 91.38 82 PHE A N 1
ATOM 638 C CA . PHE A 1 82 ? -4.387 -8.429 5.151 1.00 91.38 82 PHE A CA 1
ATOM 639 C C . PHE A 1 82 ? -3.834 -9.529 6.068 1.00 91.38 82 PHE A C 1
ATOM 641 O O . PHE A 1 82 ? -3.008 -10.334 5.650 1.00 91.38 82 PHE A O 1
ATOM 648 N N . ASP A 1 83 ? -4.406 -9.674 7.268 1.00 87.25 83 ASP A N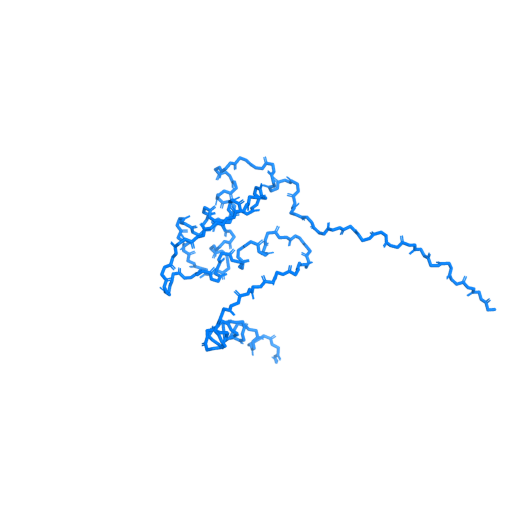 1
ATOM 649 C CA . ASP A 1 83 ? -4.037 -10.743 8.222 1.00 87.25 83 ASP A CA 1
ATOM 650 C C . ASP A 1 83 ? -4.419 -12.155 7.753 1.00 87.25 83 ASP A C 1
ATOM 652 O O . ASP A 1 83 ? -3.949 -13.169 8.273 1.00 87.25 83 ASP A O 1
ATOM 656 N N . LYS A 1 84 ? -5.354 -12.242 6.805 1.00 86.50 84 LYS A N 1
ATOM 657 C CA . LYS A 1 84 ? -5.865 -13.504 6.262 1.00 86.50 84 LYS A CA 1
ATOM 658 C C . LYS A 1 84 ? -5.743 -13.493 4.752 1.00 86.50 84 LYS A C 1
ATOM 660 O O . LYS A 1 84 ? -5.774 -12.440 4.121 1.00 86.50 84 LYS A O 1
ATOM 665 N N . LYS A 1 85 ? -5.700 -14.691 4.171 1.00 83.94 85 LYS A N 1
ATOM 666 C CA . LYS A 1 85 ? -5.658 -14.873 2.718 1.00 83.94 85 LYS A CA 1
ATOM 667 C C . LYS A 1 85 ? -6.818 -14.129 2.047 1.00 83.94 85 LYS A C 1
ATOM 669 O O . LYS A 1 85 ? -7.981 -14.325 2.405 1.00 83.94 85 LYS A O 1
ATOM 674 N N . VAL A 1 86 ? -6.484 -13.295 1.068 1.00 86.00 86 VAL A N 1
ATOM 675 C CA . VAL A 1 86 ? -7.426 -12.597 0.186 1.00 86.00 86 VAL A CA 1
ATOM 676 C C . VAL A 1 86 ? -7.259 -13.066 -1.249 1.00 86.00 86 VAL A C 1
ATOM 678 O O . VAL A 1 86 ? -6.215 -13.591 -1.627 1.00 86.00 86 VAL A O 1
ATOM 681 N N . VAL A 1 87 ? -8.297 -12.849 -2.051 1.00 83.81 87 VAL A N 1
ATOM 682 C CA . VAL A 1 87 ? -8.236 -13.010 -3.503 1.00 83.81 87 VAL A CA 1
ATOM 683 C C . VAL A 1 87 ? -8.186 -11.620 -4.119 1.00 83.81 87 VAL A C 1
ATOM 685 O O . VAL A 1 87 ? -9.079 -10.809 -3.878 1.00 83.81 87 VAL A O 1
ATOM 688 N N . VAL A 1 88 ? -7.161 -11.360 -4.928 1.00 79.50 88 VAL A N 1
ATOM 689 C CA . VAL A 1 88 ? -7.067 -10.154 -5.754 1.00 79.50 88 VAL A CA 1
ATOM 690 C C . VAL A 1 88 ? -7.075 -10.571 -7.214 1.00 79.50 88 VAL A C 1
ATOM 692 O O . VAL A 1 88 ? -6.222 -11.333 -7.661 1.00 79.50 88 VAL A O 1
ATOM 695 N N . LEU A 1 89 ? -8.070 -10.080 -7.948 1.00 82.81 89 LEU A N 1
ATOM 696 C CA . LEU A 1 89 ? -8.200 -10.305 -9.379 1.00 82.81 89 LEU A CA 1
ATOM 697 C C . LEU A 1 89 ? -7.502 -9.168 -10.125 1.00 82.81 89 LEU A C 1
ATOM 699 O O . LEU A 1 89 ? -7.960 -8.027 -10.094 1.00 82.81 89 LEU A O 1
ATOM 703 N N . VAL A 1 90 ? -6.407 -9.491 -10.807 1.00 78.88 90 VAL A N 1
ATOM 704 C CA . VAL A 1 90 ? -5.703 -8.557 -11.689 1.00 78.88 90 VAL A CA 1
ATOM 705 C C . VAL A 1 90 ? -6.095 -8.875 -13.127 1.00 78.88 90 VAL A C 1
ATOM 707 O O . VAL A 1 90 ? -5.801 -9.954 -13.632 1.00 78.88 90 VAL A O 1
ATOM 710 N N . LEU A 1 91 ? -6.778 -7.939 -13.785 1.00 79.12 91 LEU A N 1
ATOM 711 C CA . LEU A 1 91 ? -7.148 -8.068 -15.192 1.00 79.12 91 LEU A CA 1
ATOM 712 C C . LEU A 1 91 ? -6.066 -7.424 -16.056 1.00 79.12 91 LEU A C 1
ATOM 714 O O . LEU A 1 91 ? -5.885 -6.205 -16.038 1.00 79.12 91 LEU A O 1
ATOM 718 N N . VAL A 1 92 ? -5.345 -8.253 -16.806 1.00 74.44 92 VAL A N 1
ATOM 719 C CA . VAL A 1 92 ? -4.290 -7.820 -17.726 1.00 74.44 92 VAL A CA 1
ATOM 720 C C . VAL A 1 92 ? -4.815 -7.970 -19.156 1.00 74.44 92 VAL A C 1
ATOM 722 O O . VAL A 1 92 ? -5.302 -9.040 -19.504 1.00 74.44 92 VAL A O 1
ATOM 725 N N . PRO A 1 93 ? -4.746 -6.927 -20.000 1.00 64.56 93 PRO A N 1
ATOM 726 C CA . PRO A 1 93 ? -5.364 -6.948 -21.328 1.00 64.56 93 PRO A CA 1
ATOM 727 C C . PRO A 1 93 ? -4.550 -7.678 -22.415 1.00 64.56 93 PRO A C 1
ATOM 729 O O . PRO A 1 93 ? -4.983 -7.696 -23.563 1.00 64.56 93 PRO A O 1
ATOM 732 N N . LEU A 1 94 ? -3.370 -8.230 -22.107 1.00 60.78 94 LEU A N 1
ATOM 733 C CA . LEU A 1 94 ? -2.485 -8.884 -23.080 1.00 60.78 94 LEU A CA 1
ATOM 734 C C . LEU A 1 94 ? -1.860 -10.148 -22.475 1.00 60.78 94 LEU A C 1
ATOM 736 O O . LEU A 1 94 ? -1.160 -10.047 -21.466 1.00 60.78 94 LEU A O 1
ATOM 740 N N . ASP A 1 95 ? -2.038 -11.299 -23.132 1.00 59.94 95 ASP A N 1
ATOM 741 C CA . ASP A 1 95 ? -1.442 -12.585 -22.722 1.00 59.94 95 ASP A CA 1
ATOM 742 C C . ASP A 1 95 ? 0.092 -12.497 -22.612 1.00 59.94 95 ASP A C 1
ATOM 744 O O . ASP A 1 95 ? 0.690 -13.014 -21.673 1.00 59.94 95 ASP A O 1
ATOM 748 N N . SER A 1 96 ? 0.731 -11.728 -23.502 1.00 58.81 96 SER A N 1
ATOM 749 C CA . SER A 1 96 ? 2.183 -11.506 -23.513 1.00 58.81 96 SER A CA 1
ATOM 750 C C . SER A 1 96 ? 2.717 -10.673 -22.341 1.00 58.81 96 SER A C 1
ATOM 752 O O . SER A 1 96 ? 3.910 -10.729 -22.063 1.00 58.81 96 SER A O 1
ATOM 754 N N . LEU A 1 97 ? 1.866 -9.910 -21.641 1.00 56.53 97 LEU A N 1
ATOM 755 C CA . LEU A 1 97 ? 2.235 -9.248 -20.382 1.00 56.53 97 LEU A CA 1
ATOM 756 C C . LEU A 1 97 ? 1.991 -10.147 -19.160 1.00 56.53 97 LEU A C 1
ATOM 758 O O . LEU A 1 97 ? 2.612 -9.931 -18.120 1.00 56.53 97 LEU A O 1
ATOM 762 N N . GLY A 1 98 ? 1.088 -11.126 -19.278 1.00 51.84 98 GLY A N 1
ATOM 763 C CA . GLY A 1 98 ? 0.798 -12.099 -18.227 1.00 51.84 98 GLY A CA 1
ATOM 764 C C . GLY A 1 98 ? 2.019 -12.957 -17.896 1.00 51.84 98 GLY A C 1
ATOM 765 O O . GLY A 1 98 ? 2.361 -13.085 -16.723 1.00 51.84 98 GLY A O 1
ATOM 766 N N . ASP A 1 99 ? 2.736 -13.449 -18.910 1.00 59.16 99 ASP A N 1
ATOM 767 C CA . ASP A 1 99 ? 3.929 -14.295 -18.731 1.00 59.16 99 ASP A CA 1
ATOM 768 C C . ASP A 1 99 ? 5.064 -13.591 -17.962 1.00 59.16 99 ASP A C 1
ATOM 770 O O . ASP A 1 99 ? 5.703 -14.197 -17.096 1.00 59.16 99 ASP A O 1
ATOM 774 N N . ASP A 1 100 ? 5.278 -12.292 -18.202 1.00 57.78 100 ASP A N 1
ATOM 775 C CA . ASP A 1 100 ? 6.273 -11.487 -17.477 1.00 57.78 100 ASP A CA 1
ATOM 776 C C . ASP A 1 100 ? 5.863 -11.226 -16.014 1.00 57.78 100 ASP A C 1
ATOM 778 O O . ASP A 1 100 ? 6.718 -11.113 -15.129 1.00 57.78 100 ASP A O 1
ATOM 782 N N . GLN A 1 101 ? 4.558 -11.178 -15.719 1.00 48.44 101 GLN A N 1
ATOM 783 C CA . GLN A 1 101 ? 4.063 -11.077 -14.343 1.00 48.44 101 GLN A CA 1
ATOM 784 C C . GLN A 1 101 ? 4.089 -12.428 -13.615 1.00 48.44 101 GLN A C 1
ATOM 786 O O . GLN A 1 101 ? 4.475 -12.472 -12.449 1.00 48.44 101 GLN A O 1
ATOM 791 N N . VAL A 1 102 ? 3.776 -13.537 -14.292 1.00 54.66 102 VAL A N 1
ATOM 792 C CA . VAL A 1 102 ? 3.822 -14.897 -13.722 1.00 54.66 102 VAL A CA 1
ATOM 793 C C . VAL A 1 102 ? 5.255 -15.312 -13.379 1.00 54.66 102 VAL A C 1
ATOM 795 O O . VAL A 1 102 ? 5.490 -15.913 -12.328 1.00 54.66 102 VAL A O 1
ATOM 798 N N . ARG A 1 103 ? 6.246 -14.919 -14.193 1.00 50.34 103 ARG A N 1
ATOM 799 C CA . ARG A 1 103 ? 7.664 -15.207 -13.918 1.00 50.34 103 ARG A CA 1
ATOM 800 C C . ARG A 1 103 ? 8.157 -14.630 -12.590 1.00 50.34 103 ARG A C 1
ATOM 802 O O . ARG A 1 103 ? 8.992 -15.258 -11.939 1.00 50.34 103 ARG A O 1
ATOM 809 N N . THR A 1 104 ? 7.613 -13.486 -12.171 1.00 45.97 104 THR A N 1
ATOM 810 C CA . THR A 1 104 ? 7.988 -12.817 -10.914 1.00 45.97 104 THR A CA 1
ATOM 811 C C . THR A 1 104 ? 7.572 -13.641 -9.688 1.00 45.97 104 THR A C 1
ATOM 813 O O . THR A 1 104 ? 8.348 -13.744 -8.745 1.00 45.97 104 THR A O 1
ATOM 816 N N . TYR A 1 105 ? 6.419 -14.318 -9.738 1.00 50.81 105 TYR A N 1
ATOM 817 C CA . TYR A 1 105 ? 5.963 -15.208 -8.661 1.00 50.81 105 TYR A CA 1
ATOM 818 C C . TYR A 1 105 ? 6.770 -16.512 -8.608 1.00 50.81 105 TYR A C 1
ATOM 820 O O . TYR A 1 105 ? 7.143 -16.981 -7.542 1.00 50.81 105 TYR A O 1
ATOM 828 N N . THR A 1 106 ? 7.138 -17.076 -9.761 1.00 45.59 106 THR A N 1
ATOM 829 C CA . THR A 1 106 ? 7.868 -18.357 -9.781 1.00 45.59 106 THR A CA 1
ATOM 830 C C . THR A 1 106 ? 9.340 -18.259 -9.363 1.00 45.59 106 THR A C 1
ATOM 832 O O . THR A 1 106 ? 9.897 -19.244 -8.896 1.00 45.59 106 THR A O 1
ATOM 835 N N . ALA A 1 107 ? 10.013 -17.114 -9.501 1.00 41.72 107 ALA A N 1
ATOM 836 C CA . ALA A 1 107 ? 11.442 -17.033 -9.172 1.00 41.72 107 ALA A CA 1
ATOM 837 C C . ALA A 1 107 ? 11.730 -16.994 -7.656 1.00 41.72 107 ALA A C 1
ATOM 839 O O . ALA A 1 107 ? 12.791 -17.453 -7.240 1.00 41.72 107 ALA A O 1
ATOM 840 N N . ALA A 1 108 ? 10.800 -16.481 -6.842 1.00 46.09 108 ALA A N 1
ATOM 841 C CA . ALA A 1 108 ? 10.947 -16.412 -5.385 1.00 46.09 108 ALA A CA 1
ATOM 842 C C . ALA A 1 108 ? 10.511 -17.706 -4.663 1.00 46.09 108 ALA A C 1
ATOM 844 O O . ALA A 1 108 ? 10.978 -17.968 -3.559 1.00 46.09 108 ALA A O 1
ATOM 845 N N . ASP A 1 109 ? 9.690 -18.547 -5.304 1.00 47.84 109 ASP A N 1
ATOM 846 C CA . ASP A 1 109 ? 9.017 -19.682 -4.650 1.00 47.84 109 ASP A CA 1
ATOM 847 C C . ASP A 1 109 ? 9.725 -21.052 -4.809 1.00 47.84 109 ASP A C 1
ATOM 849 O O . ASP A 1 109 ? 9.310 -22.030 -4.189 1.00 47.84 109 ASP A O 1
ATOM 853 N N . TRP A 1 110 ? 10.805 -21.174 -5.600 1.00 41.44 110 TRP A N 1
ATOM 854 C CA . TRP A 1 110 ? 11.424 -22.484 -5.921 1.00 41.44 110 TRP A CA 1
ATOM 855 C C . TRP A 1 110 ? 12.776 -22.803 -5.249 1.00 41.44 110 TRP A C 1
ATOM 857 O O . TRP A 1 110 ? 13.385 -23.815 -5.606 1.00 41.44 110 TRP A O 1
ATOM 867 N N . GLN A 1 111 ? 13.264 -22.016 -4.281 1.00 37.91 111 GLN A N 1
ATOM 868 C CA . GLN A 1 111 ? 14.545 -22.316 -3.604 1.00 37.91 111 GLN A CA 1
ATOM 869 C C . GLN A 1 111 ? 14.472 -22.801 -2.148 1.00 37.91 111 GLN A C 1
ATOM 871 O O . GLN A 1 111 ? 15.520 -23.176 -1.635 1.00 37.91 111 GLN A O 1
ATOM 876 N N . ASP A 1 112 ? 13.300 -22.910 -1.510 1.00 44.22 112 ASP A N 1
ATOM 877 C CA . ASP A 1 112 ? 13.238 -23.272 -0.074 1.00 44.22 112 ASP A CA 1
ATOM 878 C C . ASP A 1 112 ? 12.560 -24.617 0.260 1.00 44.22 112 ASP A C 1
ATOM 880 O O . ASP A 1 112 ? 12.280 -24.911 1.417 1.00 44.22 112 ASP A O 1
ATOM 884 N N . HIS A 1 113 ? 12.306 -25.488 -0.724 1.00 36.72 113 HIS A N 1
ATOM 885 C CA . HIS A 1 113 ? 11.756 -26.832 -0.465 1.00 36.72 113 HIS A CA 1
ATOM 886 C C . HIS A 1 113 ? 12.517 -27.952 -1.190 1.00 36.72 113 HIS A C 1
ATOM 888 O O . HIS A 1 113 ? 11.950 -28.697 -1.995 1.00 36.72 113 HIS A O 1
ATOM 894 N N . ARG A 1 114 ? 13.805 -28.106 -0.866 1.00 38.12 114 ARG A N 1
ATOM 895 C CA . ARG A 1 114 ? 14.509 -29.391 -0.973 1.00 38.12 114 ARG A CA 1
ATOM 896 C C . ARG A 1 114 ? 15.404 -29.647 0.227 1.00 38.12 114 ARG A C 1
ATOM 898 O O . ARG A 1 114 ? 16.140 -28.715 0.606 1.00 38.12 114 ARG A O 1
#

Organism: NCBI:txid56615

pLDDT: mean 79.56, std 19.21, range [36.72, 97.62]

Foldseek 3Di:
DDDDPDDPDPDDPFAFDPVLLPDDLVVNLVVLQVLLCVVPVDGQDPLLSVQLSCVSPVHDDDDDDDPPNPNVSSVVSNQVRTPDHDDDDDDDPDPVVVVVVVVVVVVVPPPPDD

InterPro domains:
  IPR011545 DEAD/DEAH-box helicase domain [PF00270] (46-105)
  IPR027417 P-loop containing nucleoside triphosphate hydrolase [G3DSA:3.40.50.300] (21-112)
  IPR027417 P-loop containing nucleoside triphosphate hydrolase [SSF52540] (21-106)

Radius of gyration: 17.89 Å; chains: 1; bounding box: 42×52×38 Å